Protein AF-A0A7S3TWS2-F1 (afdb_monomer)

Solvent-accessible surface area (backbone atoms only — not comparable to full-atom values): 7875 Å² total; per-residue (Å²): 109,38,57,51,51,24,40,47,32,47,50,52,39,53,50,34,71,77,36,61,88,36,56,86,55,77,69,55,73,50,26,62,59,50,25,52,51,26,47,54,53,42,49,53,54,48,50,55,47,68,76,43,51,78,73,44,70,44,72,65,38,30,52,49,44,30,51,51,52,50,52,52,49,52,52,50,48,46,59,45,61,77,42,36,69,61,35,47,68,48,76,38,57,50,68,62,50,45,51,50,33,48,49,55,26,49,60,59,44,50,79,72,39,86,37,65,72,71,66,82,42,68,66,48,53,54,50,52,52,52,50,42,56,52,49,55,52,50,56,48,66,77,46,86,118

Secondary structure (DSSP, 8-state):
-HHHHHHHHHHHHHHHHH-GGG--SGGGGGHHHHHHHHHHHHHHHHHHHHH-THHHHSHHHHHHHHHHHHHHHHHHHHHHHTTHHHHHHTT--HHHHHHHHHHHHHHHHTTTSS----TTSHHHHHHHHHHHHHHHHHHHHH---

pLDDT: mean 92.69, std 6.53, range [45.97, 98.38]

Structure (mmCIF, N/CA/C/O backbone):
data_AF-A0A7S3TWS2-F1
#
_entry.id   AF-A0A7S3TWS2-F1
#
loop_
_atom_site.group_PDB
_atom_site.id
_atom_site.type_symbol
_atom_site.label_atom_id
_atom_site.label_alt_id
_atom_site.label_comp_id
_atom_site.label_asym_id
_atom_site.label_entity_id
_atom_site.label_seq_id
_atom_site.pdbx_PDB_ins_code
_atom_site.Cartn_x
_atom_site.Cartn_y
_atom_site.Cartn_z
_atom_site.occupancy
_atom_site.B_iso_or_equiv
_atom_site.auth_seq_id
_atom_site.auth_comp_id
_atom_site.auth_asym_id
_atom_site.auth_atom_id
_atom_site.pdbx_PDB_model_num
ATOM 1 N N . SER A 1 1 ? 7.727 2.592 -1.968 1.00 79.31 1 SER A N 1
ATOM 2 C CA . SER A 1 1 ? 7.243 3.428 -0.855 1.00 79.31 1 SER A CA 1
ATOM 3 C C . SER A 1 1 ? 6.392 4.565 -1.384 1.00 79.31 1 SER A C 1
ATOM 5 O O . SER A 1 1 ? 5.218 4.606 -1.052 1.00 79.31 1 SER A O 1
ATOM 7 N N . GLU A 1 2 ? 6.916 5.403 -2.282 1.00 89.25 2 GLU A N 1
ATOM 8 C CA . GLU A 1 2 ? 6.246 6.677 -2.580 1.00 89.25 2 GLU A CA 1
ATOM 9 C C . GLU A 1 2 ? 4.820 6.527 -3.123 1.00 89.25 2 GLU A C 1
ATOM 11 O O . GLU A 1 2 ? 3.870 7.156 -2.668 1.00 89.25 2 GLU A O 1
ATOM 16 N N . LYS A 1 3 ? 4.619 5.589 -4.059 1.00 91.44 3 LYS A N 1
ATOM 17 C CA . LYS A 1 3 ? 3.286 5.348 -4.626 1.00 91.44 3 LYS A CA 1
ATOM 18 C C . LYS A 1 3 ? 2.289 4.807 -3.587 1.00 91.44 3 LYS A C 1
ATOM 20 O O . LYS A 1 3 ? 1.112 5.134 -3.682 1.00 91.44 3 LYS A O 1
ATOM 25 N N . ILE A 1 4 ? 2.731 4.036 -2.584 1.00 92.94 4 ILE A N 1
ATOM 26 C CA . ILE A 1 4 ? 1.827 3.555 -1.523 1.00 92.94 4 ILE A CA 1
ATOM 27 C C . ILE A 1 4 ? 1.500 4.662 -0.515 1.00 92.94 4 ILE A C 1
ATOM 29 O O . ILE A 1 4 ? 0.349 4.773 -0.099 1.00 92.94 4 ILE A O 1
ATOM 33 N N . GLY A 1 5 ? 2.477 5.520 -0.194 1.00 91.31 5 GLY A N 1
ATOM 34 C CA . GLY A 1 5 ? 2.283 6.720 0.624 1.00 91.31 5 GLY A CA 1
ATOM 35 C C . GLY A 1 5 ? 1.277 7.671 -0.018 1.00 91.31 5 GLY A C 1
ATOM 36 O O . GLY A 1 5 ? 0.277 8.015 0.610 1.00 91.31 5 GLY A O 1
ATOM 37 N N . TYR A 1 6 ? 1.462 7.973 -1.308 1.00 94.38 6 TYR A N 1
ATOM 38 C CA . TYR A 1 6 ? 0.512 8.748 -2.109 1.00 94.38 6 TYR A CA 1
ATOM 39 C C . TYR A 1 6 ? -0.918 8.212 -1.988 1.00 94.38 6 TYR A C 1
ATOM 41 O O . TYR A 1 6 ? -1.820 8.951 -1.596 1.00 94.38 6 TYR A O 1
ATOM 49 N N . TRP A 1 7 ? -1.137 6.926 -2.293 1.00 95.94 7 TRP A N 1
ATOM 50 C CA . TRP A 1 7 ? -2.484 6.349 -2.280 1.00 95.94 7 TRP A CA 1
ATOM 51 C C . TRP A 1 7 ? -3.101 6.318 -0.885 1.00 95.94 7 TRP A C 1
ATOM 53 O O . TRP A 1 7 ? -4.306 6.525 -0.758 1.00 95.94 7 TRP A O 1
ATOM 63 N N . ARG A 1 8 ? -2.298 6.112 0.160 1.00 94.75 8 ARG A N 1
ATOM 64 C CA . ARG A 1 8 ? -2.755 6.174 1.550 1.00 94.75 8 ARG A CA 1
ATOM 65 C C . ARG A 1 8 ? -3.221 7.585 1.912 1.00 94.75 8 ARG A C 1
ATOM 67 O O . ARG A 1 8 ? -4.359 7.753 2.346 1.00 94.75 8 ARG A O 1
ATOM 74 N N . TYR A 1 9 ? -2.380 8.592 1.688 1.00 93.56 9 TYR A N 1
ATOM 75 C CA . TYR A 1 9 ? -2.684 9.978 2.041 1.00 93.56 9 TYR A CA 1
ATOM 76 C C . TYR A 1 9 ? -3.862 10.533 1.242 1.00 93.56 9 TYR A C 1
ATOM 78 O O . TYR A 1 9 ? -4.773 11.104 1.838 1.00 93.56 9 TYR A O 1
ATOM 86 N N . ILE A 1 10 ? -3.910 10.307 -0.076 1.00 94.25 10 ILE A N 1
ATOM 87 C CA . ILE A 1 10 ? -4.997 10.841 -0.907 1.00 94.25 10 ILE A CA 1
ATOM 88 C C . ILE A 1 10 ? -6.335 10.174 -0.582 1.00 94.25 10 ILE A C 1
ATOM 90 O O . ILE A 1 10 ? -7.373 10.831 -0.638 1.00 94.25 10 ILE A O 1
ATOM 94 N N . SER A 1 11 ? -6.325 8.885 -0.224 1.00 95.69 11 SER A N 1
ATOM 95 C CA . SER A 1 11 ? -7.544 8.160 0.146 1.00 95.69 11 SER A CA 1
ATOM 96 C C . SER A 1 11 ? -8.103 8.664 1.474 1.00 95.69 11 SER A C 1
ATOM 98 O O . SER A 1 11 ? -9.301 8.922 1.556 1.00 95.69 11 SER A O 1
ATOM 100 N N . ILE A 1 12 ? -7.242 8.872 2.479 1.00 94.88 12 ILE A N 1
ATOM 101 C CA . ILE A 1 12 ? -7.650 9.456 3.767 1.00 94.88 12 ILE A CA 1
ATOM 102 C C . ILE A 1 12 ? -8.143 10.893 3.564 1.00 94.88 12 ILE A C 1
ATOM 104 O O . ILE A 1 12 ? -9.236 11.231 4.002 1.00 94.88 12 ILE A O 1
ATOM 108 N N . TYR A 1 13 ? -7.387 11.723 2.841 1.00 93.50 13 TYR A N 1
ATOM 109 C CA . TYR A 1 13 ? -7.757 13.116 2.585 1.00 93.50 13 TYR A CA 1
ATOM 110 C C . TYR A 1 13 ? -9.127 13.238 1.907 1.00 93.50 13 TYR A C 1
ATOM 112 O O . TYR A 1 13 ? -9.986 13.982 2.369 1.00 93.50 13 TYR A O 1
ATOM 120 N N . ARG A 1 14 ? -9.367 12.465 0.839 1.00 93.81 14 ARG A N 1
ATOM 121 C CA . ARG A 1 14 ? -10.653 12.470 0.125 1.00 93.81 14 ARG A CA 1
ATOM 122 C C . ARG A 1 14 ? -11.806 11.970 0.987 1.00 93.81 14 ARG A C 1
ATOM 124 O O . ARG A 1 14 ? -12.906 12.499 0.873 1.00 93.81 14 ARG A O 1
ATOM 131 N N . HIS A 1 15 ? -11.565 10.962 1.825 1.00 95.19 15 HIS A N 1
ATOM 132 C CA . HIS A 1 15 ? -12.572 10.476 2.761 1.00 95.19 15 HIS A CA 1
ATOM 133 C C . HIS A 1 15 ? -12.972 11.566 3.762 1.00 95.19 15 HIS A C 1
ATOM 135 O O . HIS A 1 15 ? -14.159 11.825 3.920 1.00 95.19 15 HIS A O 1
ATOM 141 N N . LEU A 1 16 ? -11.995 12.256 4.353 1.00 94.12 16 LEU A N 1
ATOM 142 C CA . LEU A 1 16 ? -12.230 13.323 5.329 1.00 94.12 16 LEU A CA 1
ATOM 143 C C . LEU A 1 16 ? -12.825 14.591 4.702 1.00 94.12 16 LEU A C 1
ATOM 145 O O . LEU A 1 16 ? -13.617 15.276 5.336 1.00 94.12 16 LEU A O 1
ATOM 149 N N . GLN A 1 17 ? -12.517 14.893 3.437 1.00 92.44 17 GLN A N 1
ATOM 150 C CA . GLN A 1 17 ? -13.217 15.961 2.715 1.00 92.44 17 GLN A CA 1
ATOM 151 C C . GLN A 1 17 ? -14.700 15.646 2.490 1.00 92.44 17 GLN A C 1
ATOM 153 O O . GLN A 1 17 ? -15.530 16.552 2.523 1.00 92.44 17 GLN A O 1
ATOM 158 N N . ALA A 1 18 ? -15.034 14.377 2.238 1.00 94.31 18 ALA A N 1
ATOM 159 C CA . ALA A 1 18 ? -16.417 13.938 2.075 1.00 94.31 18 ALA A CA 1
ATOM 160 C C . ALA A 1 18 ? -17.154 13.789 3.417 1.00 94.31 18 ALA A C 1
ATOM 162 O O . ALA A 1 18 ? -18.374 13.933 3.445 1.00 94.31 18 ALA A O 1
ATOM 163 N N . ASN A 1 19 ? -16.419 13.543 4.508 1.00 94.12 19 ASN A N 1
ATOM 164 C CA . ASN A 1 19 ? -16.943 13.371 5.863 1.00 94.12 19 ASN A CA 1
ATOM 165 C C . ASN A 1 19 ? -16.175 14.278 6.847 1.00 94.12 19 ASN A C 1
ATOM 167 O O . ASN A 1 19 ? -15.308 13.803 7.581 1.00 94.12 19 ASN A O 1
ATOM 171 N N . PRO A 1 20 ? -16.455 15.596 6.869 1.00 91.31 20 PRO A N 1
ATOM 172 C CA . PRO A 1 20 ? -15.704 16.539 7.701 1.00 91.31 20 PRO A CA 1
ATOM 173 C C . PRO A 1 20 ? -15.786 16.255 9.206 1.00 91.31 20 PRO A C 1
ATOM 175 O O . PRO A 1 20 ? -14.858 16.598 9.936 1.00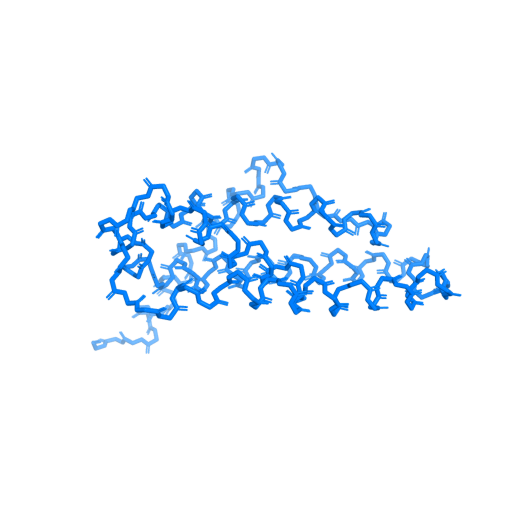 91.31 20 PRO A O 1
ATOM 178 N N . ASP A 1 21 ? -16.868 15.614 9.661 1.00 92.19 21 ASP A N 1
ATOM 179 C CA . ASP A 1 21 ? -17.076 15.244 11.067 1.00 92.19 21 ASP A CA 1
ATOM 180 C C . ASP A 1 21 ? -16.064 14.189 11.557 1.00 92.19 21 ASP A C 1
ATOM 182 O O . ASP A 1 21 ? -15.734 14.157 12.742 1.00 92.19 21 ASP A O 1
ATOM 186 N N . ASP A 1 22 ? -15.499 13.391 10.644 1.00 90.19 22 ASP A N 1
ATOM 187 C CA . ASP A 1 22 ? -14.469 12.389 10.944 1.00 90.19 22 ASP A CA 1
ATOM 188 C C . ASP A 1 22 ? -13.057 13.009 11.050 1.00 90.19 22 ASP A C 1
ATOM 190 O O . ASP A 1 22 ? -12.072 12.330 11.361 1.00 90.19 22 ASP A O 1
ATOM 194 N N . GLN A 1 23 ? -12.909 14.317 10.796 1.00 89.44 23 GLN A N 1
ATOM 195 C CA . GLN A 1 23 ? -11.616 15.000 10.837 1.00 89.44 23 GLN A CA 1
ATOM 196 C C . GLN A 1 23 ? -11.204 15.357 12.275 1.00 89.44 23 GLN A C 1
ATOM 198 O O . GLN A 1 23 ? -11.2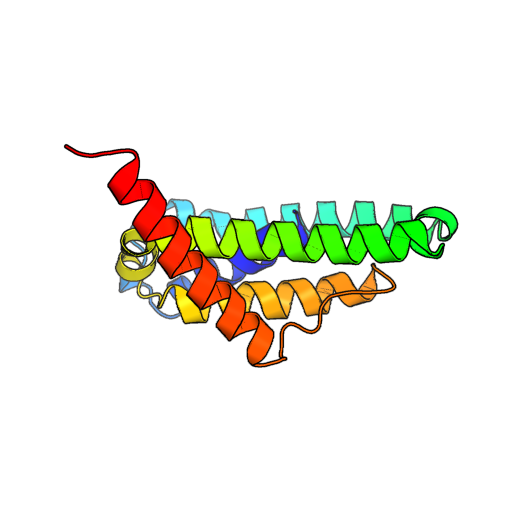61 16.509 12.706 1.00 89.44 23 GLN A O 1
ATOM 203 N N . LEU A 1 24 ? -10.683 14.366 12.999 1.00 88.81 24 LEU A N 1
ATOM 204 C CA . LEU A 1 24 ? -10.312 14.499 14.414 1.00 88.81 24 LEU A CA 1
ATOM 205 C C . LEU A 1 24 ? -9.086 15.392 14.693 1.00 88.81 24 LEU A C 1
ATOM 207 O O . LEU A 1 24 ? -8.864 15.783 15.840 1.00 88.81 24 LEU A O 1
ATOM 211 N N . TYR A 1 25 ? -8.254 15.696 13.687 1.00 89.19 25 TYR A N 1
ATOM 212 C CA . TYR A 1 25 ? -7.025 16.472 13.893 1.00 89.19 25 TYR A CA 1
ATOM 213 C C . TYR A 1 25 ? -6.602 17.302 12.660 1.00 89.19 25 TYR A C 1
ATOM 215 O O . TYR A 1 25 ? -6.730 16.828 11.531 1.00 89.19 25 TYR A O 1
ATOM 223 N N . PRO A 1 26 ? -6.020 18.510 12.826 1.00 87.75 26 PRO A N 1
ATOM 224 C CA . PRO A 1 26 ? -5.633 19.369 11.696 1.00 87.75 26 PRO A CA 1
ATOM 225 C C . PRO A 1 26 ? -4.556 18.790 10.767 1.00 87.75 26 PRO A C 1
ATOM 227 O O . PRO A 1 26 ? -4.436 19.231 9.627 1.00 87.75 26 PRO A O 1
ATOM 230 N N . ILE A 1 27 ? -3.778 17.794 11.219 1.00 89.75 27 ILE A N 1
ATOM 231 C CA . ILE A 1 27 ? -2.696 17.185 10.419 1.00 89.75 27 ILE A CA 1
ATOM 232 C C . ILE A 1 27 ? -3.188 16.659 9.065 1.00 89.75 27 ILE A C 1
ATOM 234 O O . ILE A 1 27 ? -2.448 16.694 8.084 1.00 89.75 27 ILE A O 1
ATOM 238 N N . PHE A 1 28 ? -4.448 16.225 8.990 1.00 87.88 28 PHE A N 1
ATOM 239 C CA . PHE A 1 28 ? -5.041 15.683 7.773 1.00 87.88 28 PHE A CA 1
ATOM 240 C C . PHE A 1 28 ? -5.137 16.712 6.639 1.00 87.88 28 PHE A C 1
ATOM 242 O O . PHE A 1 28 ? -5.126 16.331 5.473 1.00 87.88 28 PHE A O 1
ATOM 249 N N . GLN A 1 29 ? -5.134 18.013 6.947 1.00 85.94 29 GLN A N 1
ATOM 250 C CA . GLN A 1 29 ? -5.121 19.076 5.935 1.00 85.94 29 GLN A CA 1
ATOM 251 C C . GLN A 1 29 ? -3.792 19.143 5.170 1.00 85.94 29 GLN A C 1
ATOM 253 O O . GLN A 1 29 ? -3.755 19.593 4.028 1.00 85.94 29 GLN A O 1
ATOM 258 N N . TYR A 1 30 ? -2.697 18.653 5.759 1.00 88.25 30 TYR A N 1
ATOM 259 C CA . TYR A 1 30 ? -1.392 18.611 5.096 1.00 88.25 30 TYR A CA 1
ATOM 260 C C . TYR A 1 30 ? -1.237 17.412 4.155 1.00 88.25 30 TYR A C 1
ATOM 262 O O . TYR A 1 30 ? -0.301 17.390 3.355 1.00 88.25 30 TYR A O 1
ATOM 270 N N . PHE A 1 31 ? -2.151 16.433 4.206 1.00 88.69 31 PHE A N 1
ATOM 271 C CA . PHE A 1 31 ? -2.038 15.205 3.417 1.00 88.69 31 PHE A CA 1
ATOM 272 C C . PHE A 1 31 ? -2.054 15.490 1.917 1.00 88.69 31 PHE A C 1
ATOM 274 O O . PHE A 1 31 ? -1.339 14.821 1.178 1.00 88.69 31 PHE A O 1
ATOM 281 N N . GLU A 1 32 ? -2.801 16.496 1.456 1.00 87.12 32 GLU A N 1
ATOM 282 C CA . GLU A 1 32 ? -2.799 16.893 0.045 1.00 87.12 32 GLU A CA 1
ATOM 283 C C . GLU A 1 32 ? -1.415 17.363 -0.422 1.00 87.12 32 GLU A C 1
ATOM 285 O O . GLU A 1 32 ? -0.936 16.924 -1.468 1.00 87.12 32 GLU A O 1
ATOM 290 N N . ASN A 1 33 ? -0.735 18.192 0.372 1.00 86.69 33 ASN A N 1
ATOM 291 C CA . ASN A 1 33 ? 0.611 18.664 0.045 1.00 86.69 33 ASN A CA 1
ATOM 292 C C . ASN A 1 33 ? 1.621 17.512 0.068 1.00 86.69 33 ASN A C 1
ATOM 294 O O . ASN A 1 33 ? 2.397 17.359 -0.873 1.00 86.69 33 ASN A O 1
ATOM 298 N N . TRP A 1 34 ? 1.554 16.639 1.076 1.00 87.94 34 TRP A N 1
ATOM 299 C CA . TRP A 1 34 ? 2.412 15.454 1.135 1.00 87.94 34 TRP A CA 1
ATOM 300 C C . TRP A 1 34 ? 2.174 14.508 -0.043 1.00 87.94 34 TRP A C 1
ATOM 302 O O . TRP A 1 34 ? 3.132 13.986 -0.601 1.00 87.94 34 TRP A O 1
ATOM 312 N N . CYS A 1 35 ? 0.929 14.344 -0.509 1.00 88.19 35 CYS A N 1
ATOM 313 C CA . CYS A 1 35 ? 0.650 13.591 -1.736 1.00 88.19 35 CYS A CA 1
ATOM 314 C C . CYS A 1 35 ? 1.410 14.155 -2.940 1.00 88.19 35 CYS A C 1
ATOM 316 O O . CYS A 1 35 ? 1.877 13.391 -3.785 1.00 88.19 35 CYS A O 1
ATOM 318 N N . GLN A 1 36 ? 1.520 15.479 -3.062 1.00 87.00 36 GLN A N 1
ATOM 319 C CA . GLN A 1 36 ? 2.259 16.081 -4.170 1.00 87.00 36 GLN A CA 1
ATOM 320 C C . GLN A 1 36 ? 3.750 15.754 -4.088 1.00 87.00 36 GLN A C 1
ATOM 322 O O . GLN A 1 36 ? 4.351 15.435 -5.114 1.00 87.00 36 GLN A O 1
ATOM 327 N N . ASP A 1 37 ? 4.326 15.785 -2.889 1.00 89.00 37 ASP A N 1
ATOM 328 C CA . ASP A 1 37 ? 5.738 15.466 -2.676 1.00 89.00 37 ASP A CA 1
ATOM 329 C C . ASP A 1 37 ? 6.030 13.989 -2.975 1.00 89.00 37 ASP A C 1
ATOM 331 O O . ASP A 1 37 ? 6.909 13.686 -3.784 1.00 89.00 37 ASP A O 1
ATOM 335 N N . GLU A 1 38 ? 5.203 13.078 -2.458 1.00 87.75 38 GLU A N 1
ATOM 336 C CA . GLU A 1 38 ? 5.255 11.639 -2.762 1.00 87.75 38 GLU A CA 1
ATOM 337 C C . GLU A 1 38 ? 5.137 11.369 -4.273 1.00 87.75 38 GLU A C 1
ATOM 339 O O . GLU A 1 38 ? 5.834 10.522 -4.844 1.00 87.75 38 GLU A O 1
ATOM 344 N N . ASN A 1 39 ? 4.274 12.116 -4.973 1.00 89.00 39 ASN A N 1
ATOM 345 C CA . ASN A 1 39 ? 4.136 11.960 -6.416 1.00 89.00 39 ASN A CA 1
ATOM 346 C C . ASN A 1 39 ? 5.401 12.416 -7.160 1.00 89.00 39 ASN A C 1
ATOM 348 O O . ASN A 1 39 ? 5.904 11.674 -8.005 1.00 89.00 39 ASN A O 1
ATOM 352 N N . ARG A 1 40 ? 5.962 13.579 -6.797 1.00 90.94 40 ARG A N 1
ATOM 353 C CA . ARG A 1 40 ? 7.205 14.112 -7.386 1.00 90.94 40 ARG A CA 1
ATOM 354 C C . ARG A 1 40 ? 8.383 13.161 -7.182 1.00 90.94 40 ARG A C 1
ATOM 356 O O . ARG A 1 40 ? 9.124 12.905 -8.131 1.00 90.94 40 ARG A O 1
ATOM 363 N N . HIS A 1 41 ? 8.534 12.600 -5.982 1.00 91.81 41 HIS A N 1
ATOM 364 C CA . HIS A 1 41 ? 9.554 11.584 -5.717 1.00 91.81 41 HIS A CA 1
ATOM 365 C C . HIS A 1 41 ? 9.350 10.350 -6.602 1.00 91.81 41 HIS A C 1
ATOM 367 O O . HIS A 1 41 ? 10.283 9.877 -7.254 1.00 91.81 41 HIS A O 1
ATOM 373 N N . GLY A 1 42 ? 8.114 9.850 -6.682 1.00 88.75 42 GLY A N 1
ATOM 374 C CA . GLY A 1 42 ? 7.779 8.709 -7.528 1.00 88.75 42 GLY A CA 1
ATOM 375 C C . GLY A 1 42 ? 8.074 8.946 -9.014 1.00 88.75 42 GLY A C 1
ATOM 376 O O . GLY A 1 42 ? 8.538 8.033 -9.700 1.00 88.75 42 GLY A O 1
ATOM 377 N N . ASP A 1 43 ? 7.836 10.156 -9.513 1.00 91.19 43 ASP A N 1
ATOM 378 C CA . ASP A 1 43 ? 8.090 10.520 -10.909 1.00 91.19 43 ASP A CA 1
ATOM 379 C C . ASP A 1 43 ? 9.588 10.618 -11.211 1.00 91.19 43 ASP A C 1
ATOM 381 O O . ASP A 1 43 ? 10.030 10.129 -12.255 1.00 91.19 43 ASP A O 1
ATOM 385 N N . PHE A 1 44 ? 10.384 11.136 -10.271 1.00 93.44 44 PHE A N 1
ATOM 386 C CA . PHE A 1 44 ? 11.844 11.128 -10.373 1.00 93.44 44 PHE A CA 1
ATOM 387 C C . PHE A 1 44 ? 12.391 9.700 -10.518 1.00 93.44 44 PHE A C 1
ATOM 389 O O . PHE A 1 44 ? 13.087 9.398 -11.490 1.00 93.44 44 PHE A O 1
ATOM 396 N N . PHE A 1 45 ? 12.012 8.781 -9.620 1.00 90.62 45 PHE A N 1
ATOM 397 C CA . PHE A 1 45 ? 12.453 7.384 -9.712 1.00 90.62 45 PHE A CA 1
ATOM 398 C C . PHE A 1 45 ? 11.953 6.696 -10.987 1.00 90.62 45 PHE A C 1
ATOM 400 O O . PHE A 1 45 ? 12.689 5.929 -11.608 1.00 90.62 45 PHE A O 1
ATOM 407 N N . THR A 1 46 ? 10.729 7.002 -11.421 1.00 90.88 46 THR A N 1
ATOM 408 C CA . THR A 1 46 ? 10.184 6.484 -12.684 1.00 90.88 46 THR A CA 1
ATOM 409 C C . THR A 1 46 ? 11.030 6.925 -13.876 1.00 90.88 46 THR A C 1
ATOM 411 O O . THR A 1 46 ? 11.339 6.106 -14.742 1.00 90.88 46 THR A O 1
ATOM 414 N N . ALA A 1 47 ? 11.429 8.198 -13.925 1.00 93.00 47 ALA A N 1
ATOM 415 C CA . ALA A 1 47 ? 12.293 8.718 -14.977 1.00 93.00 47 ALA A CA 1
ATOM 416 C C . ALA A 1 47 ? 13.665 8.024 -14.975 1.00 93.00 47 ALA A C 1
ATOM 418 O O . ALA A 1 47 ? 14.132 7.612 -16.036 1.00 93.00 47 ALA A O 1
ATOM 419 N N . CYS A 1 48 ? 14.268 7.808 -13.799 1.00 92.94 48 CYS A N 1
ATOM 420 C CA . CYS A 1 48 ? 15.533 7.078 -13.673 1.00 92.94 48 CYS A CA 1
ATOM 421 C C . CYS A 1 48 ? 15.444 5.645 -14.221 1.00 92.94 48 CYS A C 1
ATOM 423 O O . CYS A 1 48 ? 16.308 5.227 -14.990 1.00 92.94 48 CYS A O 1
ATOM 425 N N . LEU A 1 49 ? 14.389 4.903 -13.868 1.00 91.25 49 LEU A N 1
ATOM 426 C CA . LEU A 1 49 ? 14.198 3.524 -14.333 1.00 91.25 49 LEU A CA 1
ATOM 427 C C . LEU A 1 49 ? 13.901 3.455 -15.836 1.00 91.25 49 LEU A C 1
ATOM 429 O O . LEU A 1 49 ? 14.369 2.547 -16.517 1.00 91.25 49 LEU A O 1
ATOM 433 N N . LYS A 1 50 ? 13.170 4.435 -16.379 1.00 89.88 50 LYS A N 1
ATOM 434 C CA . LYS A 1 50 ? 12.924 4.538 -17.827 1.00 89.88 50 LYS A CA 1
ATOM 435 C C . LYS A 1 50 ? 14.181 4.892 -18.617 1.00 89.88 50 LYS A C 1
ATOM 437 O O . LYS A 1 50 ? 14.333 4.415 -19.736 1.00 89.88 50 LYS A O 1
ATOM 442 N N . ALA A 1 51 ? 15.066 5.711 -18.051 1.00 94.50 51 ALA A N 1
ATOM 443 C CA . ALA A 1 51 ? 16.340 6.055 -18.675 1.00 94.50 51 ALA A CA 1
ATOM 444 C C . ALA A 1 51 ? 17.307 4.861 -18.728 1.00 94.50 51 ALA A C 1
ATOM 446 O O . ALA A 1 51 ? 18.163 4.814 -19.609 1.00 94.50 51 ALA A O 1
ATOM 447 N N . ARG A 1 52 ? 17.169 3.905 -17.797 1.00 93.12 52 ARG A N 1
ATOM 448 C CA . ARG A 1 52 ? 18.016 2.709 -17.682 1.00 93.12 52 ARG A CA 1
ATOM 449 C C . ARG A 1 52 ? 17.176 1.425 -17.591 1.00 93.12 52 ARG A C 1
ATOM 451 O O . ARG A 1 52 ? 17.099 0.807 -16.524 1.00 93.12 52 ARG A O 1
ATOM 458 N N . PRO A 1 53 ? 16.518 1.026 -18.697 1.00 89.12 53 PRO A N 1
ATOM 459 C CA . PRO A 1 53 ? 15.588 -0.103 -18.721 1.00 89.12 53 PRO A CA 1
ATOM 460 C C . PRO A 1 53 ? 16.246 -1.450 -18.389 1.00 89.12 53 PRO A C 1
ATOM 462 O O . PRO A 1 53 ? 15.545 -2.397 -18.026 1.00 89.12 53 PRO A O 1
ATOM 465 N N . GLU A 1 54 ? 17.569 -1.564 -18.493 1.00 90.50 54 GLU A N 1
ATOM 466 C CA . GLU A 1 54 ? 18.322 -2.753 -18.098 1.00 90.50 54 GLU A CA 1
ATOM 467 C C . GLU A 1 54 ? 18.118 -3.130 -16.623 1.00 90.50 54 GLU A C 1
ATOM 469 O O . GLU A 1 54 ? 18.155 -4.309 -16.302 1.00 90.50 54 GLU A O 1
ATOM 474 N N . PHE A 1 55 ? 17.811 -2.170 -15.745 1.00 88.75 55 PHE A N 1
ATOM 475 C CA . PHE A 1 55 ? 17.628 -2.424 -14.311 1.00 88.75 55 PHE A CA 1
ATOM 476 C C . PHE A 1 55 ? 16.309 -3.094 -13.935 1.00 88.75 55 PHE A C 1
ATOM 478 O O . PHE A 1 55 ? 16.148 -3.530 -12.798 1.00 88.75 55 PHE A O 1
ATOM 485 N N . ILE A 1 56 ? 15.341 -3.124 -14.848 1.00 89.38 56 ILE A N 1
ATOM 486 C CA . ILE A 1 56 ? 14.000 -3.644 -14.558 1.00 89.38 56 ILE A CA 1
ATOM 487 C C . ILE A 1 56 ? 13.614 -4.817 -15.452 1.00 89.38 56 ILE A C 1
ATOM 489 O O . ILE A 1 56 ? 12.705 -5.565 -15.104 1.00 89.38 56 ILE A O 1
ATOM 493 N N . ASN A 1 57 ? 14.279 -4.999 -16.595 1.00 88.38 57 ASN A N 1
ATOM 494 C CA . ASN A 1 57 ? 13.811 -5.917 -17.633 1.00 88.38 57 ASN A CA 1
ATOM 495 C C . ASN A 1 57 ? 14.403 -7.327 -17.584 1.00 88.38 57 ASN A C 1
ATOM 497 O O . ASN A 1 57 ? 13.844 -8.223 -18.236 1.00 88.38 57 ASN A O 1
ATOM 501 N N . ASP A 1 58 ? 15.474 -7.549 -16.826 1.00 92.81 58 ASP A N 1
ATOM 502 C CA . ASP A 1 58 ? 16.018 -8.890 -16.641 1.00 92.81 58 ASP A CA 1
ATOM 503 C C . ASP A 1 58 ? 15.102 -9.776 -15.769 1.00 92.81 58 ASP A C 1
ATOM 505 O O . ASP A 1 58 ? 14.063 -9.357 -15.242 1.00 92.81 58 ASP A O 1
ATOM 509 N N . TRP A 1 59 ? 15.439 -11.062 -15.704 1.00 93.38 59 TRP A N 1
ATOM 510 C CA . TRP A 1 59 ? 14.655 -12.055 -14.974 1.00 93.38 59 TRP A CA 1
ATOM 511 C C . TRP A 1 59 ? 14.687 -11.836 -13.455 1.00 93.38 59 TRP A C 1
ATOM 513 O O . TRP A 1 59 ? 13.653 -11.957 -12.793 1.00 93.38 59 TRP A O 1
ATOM 523 N N . GLU A 1 60 ? 15.850 -11.497 -12.904 1.00 94.06 60 GLU A N 1
ATOM 524 C CA . GLU A 1 60 ? 16.042 -11.305 -11.467 1.00 94.06 60 GLU A CA 1
ATOM 525 C C . GLU A 1 60 ? 15.286 -10.065 -10.988 1.00 94.06 60 GLU A C 1
ATOM 527 O O . GLU A 1 60 ? 14.527 -10.135 -10.022 1.00 94.06 60 GLU A O 1
ATOM 532 N N . ALA A 1 61 ? 15.396 -8.957 -11.717 1.00 92.25 61 ALA A N 1
ATOM 533 C CA . ALA A 1 61 ? 14.691 -7.711 -11.471 1.00 92.25 61 ALA A CA 1
ATOM 534 C C . ALA A 1 61 ? 13.169 -7.902 -11.476 1.00 92.25 61 ALA A C 1
ATOM 536 O O . ALA A 1 61 ? 12.474 -7.361 -10.616 1.00 92.25 61 ALA A O 1
ATOM 537 N N . LYS A 1 62 ? 12.628 -8.728 -12.383 1.00 92.50 62 LYS A N 1
ATOM 538 C CA . LYS A 1 62 ? 11.195 -9.077 -12.398 1.00 92.50 62 LYS A CA 1
ATOM 539 C C . LYS A 1 62 ? 10.760 -9.830 -11.142 1.00 92.50 62 LYS A C 1
ATOM 541 O O . LYS A 1 62 ? 9.688 -9.545 -10.603 1.00 92.50 62 LYS A O 1
ATOM 546 N N . LEU A 1 63 ? 11.565 -10.781 -10.668 1.00 94.06 63 LEU A N 1
ATOM 547 C CA . LEU A 1 63 ? 11.280 -11.508 -9.428 1.00 94.06 63 LEU A CA 1
ATOM 548 C C . LEU A 1 63 ? 11.376 -10.588 -8.210 1.00 94.06 63 LEU A C 1
ATOM 550 O O . LEU A 1 63 ? 10.476 -10.602 -7.369 1.00 94.06 63 LEU A O 1
ATOM 554 N N . TRP A 1 64 ? 12.404 -9.740 -8.156 1.00 93.25 64 TRP A N 1
ATOM 555 C CA . TRP A 1 64 ? 12.578 -8.749 -7.098 1.00 93.25 64 TRP A CA 1
ATOM 556 C C . TRP A 1 64 ? 11.443 -7.734 -7.062 1.00 93.25 64 TRP A C 1
ATOM 558 O O . TRP A 1 64 ? 10.921 -7.461 -5.985 1.00 93.25 64 TRP A O 1
ATOM 568 N N . ALA A 1 65 ? 10.993 -7.236 -8.215 1.00 92.56 65 ALA A N 1
ATOM 569 C CA . ALA A 1 65 ? 9.855 -6.327 -8.296 1.00 92.56 65 ALA A CA 1
ATOM 570 C C . ALA A 1 65 ? 8.583 -6.966 -7.716 1.00 92.56 65 ALA A C 1
ATOM 572 O O . ALA A 1 65 ? 7.893 -6.349 -6.901 1.00 92.56 65 ALA A O 1
ATOM 573 N N . ARG A 1 66 ? 8.301 -8.228 -8.071 1.00 94.25 66 ARG A N 1
ATOM 574 C CA . ARG A 1 66 ? 7.159 -8.978 -7.521 1.00 94.25 66 ARG A CA 1
ATOM 575 C C . ARG A 1 66 ? 7.295 -9.204 -6.023 1.00 94.25 66 ARG A C 1
ATOM 577 O O . ARG A 1 66 ? 6.350 -8.932 -5.291 1.00 94.25 66 ARG A O 1
ATOM 584 N N . PHE A 1 67 ? 8.448 -9.686 -5.568 1.00 94.88 67 PHE A N 1
ATOM 585 C CA . PHE A 1 67 ? 8.708 -9.924 -4.151 1.00 94.88 67 PHE A CA 1
ATOM 586 C C . PHE A 1 67 ? 8.576 -8.638 -3.331 1.00 94.88 67 PHE A C 1
ATOM 588 O O . PHE A 1 67 ? 7.913 -8.632 -2.297 1.00 94.88 67 PHE A O 1
ATOM 595 N N . PHE A 1 68 ? 9.139 -7.536 -3.823 1.00 92.81 68 PHE A N 1
ATOM 596 C CA . PHE A 1 68 ? 9.076 -6.239 -3.165 1.00 92.81 68 PHE A CA 1
ATOM 597 C C . PHE A 1 68 ? 7.643 -5.704 -3.083 1.00 92.81 68 PHE A C 1
ATOM 599 O O . PHE A 1 68 ? 7.221 -5.220 -2.036 1.00 92.81 68 PHE A O 1
ATOM 606 N N . CYS A 1 69 ? 6.858 -5.829 -4.158 1.00 94.50 69 CYS A N 1
ATOM 607 C CA . CYS A 1 69 ? 5.438 -5.482 -4.104 1.00 94.50 69 CYS A CA 1
ATOM 608 C C . CYS A 1 69 ? 4.704 -6.334 -3.058 1.00 94.50 69 CYS A C 1
ATOM 610 O O . CYS A 1 69 ? 3.940 -5.790 -2.263 1.00 94.50 69 CYS A O 1
ATOM 612 N N . LEU A 1 70 ? 4.974 -7.647 -3.007 1.00 96.31 70 LEU A N 1
ATOM 613 C CA . LEU A 1 70 ? 4.340 -8.554 -2.044 1.00 96.31 70 LEU A CA 1
ATOM 614 C C . LEU A 1 70 ? 4.650 -8.133 -0.612 1.00 96.31 70 LEU A C 1
ATOM 616 O O . LEU A 1 70 ? 3.733 -7.992 0.194 1.00 96.31 70 LEU A O 1
ATOM 620 N N . SER A 1 71 ? 5.934 -7.945 -0.302 1.00 96.25 71 SER A N 1
ATOM 621 C CA . SER A 1 71 ? 6.393 -7.641 1.050 1.00 96.25 71 SER A CA 1
ATOM 622 C C . SER A 1 71 ? 5.816 -6.321 1.548 1.00 96.25 71 SER A C 1
ATOM 624 O O . SER A 1 71 ? 5.327 -6.261 2.674 1.00 96.25 71 SER A O 1
ATOM 626 N N . VAL A 1 72 ? 5.782 -5.290 0.700 1.00 95.62 72 VAL A N 1
ATOM 627 C CA . VAL A 1 72 ? 5.168 -3.999 1.029 1.00 95.62 72 VAL A CA 1
ATOM 628 C C . VAL A 1 72 ? 3.671 -4.150 1.304 1.00 95.62 72 VAL A C 1
ATOM 630 O O . VAL A 1 72 ? 3.193 -3.626 2.309 1.00 95.62 72 VAL A O 1
ATOM 633 N N . TYR A 1 73 ? 2.926 -4.880 0.465 1.00 97.19 73 TYR A N 1
ATOM 634 C CA . TYR A 1 73 ? 1.480 -5.052 0.659 1.00 97.19 73 TYR A CA 1
ATOM 635 C C . TYR A 1 73 ? 1.154 -5.855 1.913 1.00 97.19 73 TYR A C 1
ATOM 637 O O . TYR A 1 73 ? 0.291 -5.440 2.680 1.00 97.19 73 TYR A O 1
ATOM 645 N N . VAL A 1 74 ? 1.867 -6.957 2.155 1.00 97.50 74 VAL A N 1
ATOM 646 C CA . VAL A 1 74 ? 1.710 -7.764 3.373 1.00 97.50 74 VAL A CA 1
ATOM 647 C C . VAL A 1 74 ? 2.017 -6.921 4.607 1.00 97.50 74 VAL A C 1
ATOM 649 O O . VAL A 1 74 ? 1.208 -6.869 5.528 1.00 97.50 74 VAL A O 1
ATOM 652 N N . THR A 1 75 ? 3.151 -6.218 4.615 1.00 96.19 75 THR A N 1
ATOM 653 C CA . THR A 1 75 ? 3.584 -5.434 5.781 1.00 96.19 75 THR A CA 1
ATOM 654 C C . THR A 1 75 ? 2.608 -4.302 6.085 1.00 96.19 75 THR A C 1
ATOM 656 O O . THR A 1 75 ? 2.242 -4.110 7.242 1.00 96.19 75 THR A O 1
ATOM 659 N N . MET A 1 76 ? 2.138 -3.583 5.057 1.00 96.19 76 MET A N 1
ATOM 660 C CA . MET A 1 76 ? 1.118 -2.549 5.230 1.00 96.19 76 MET A CA 1
ATOM 661 C C . MET A 1 76 ? -0.179 -3.144 5.783 1.00 96.19 76 MET A C 1
ATOM 663 O O . MET A 1 76 ? -0.677 -2.652 6.791 1.00 96.19 76 MET A O 1
ATOM 667 N N . TYR A 1 77 ? -0.680 -4.224 5.173 1.00 97.81 77 TYR A N 1
ATOM 668 C CA . TYR A 1 77 ? -1.936 -4.856 5.573 1.00 97.81 77 TYR A CA 1
ATOM 669 C C . TYR A 1 77 ? -1.903 -5.288 7.041 1.00 97.81 77 TYR A C 1
ATOM 671 O O . TYR A 1 77 ? -2.817 -4.967 7.795 1.00 97.81 77 TYR A O 1
ATOM 679 N N . LEU A 1 78 ? -0.830 -5.957 7.473 1.00 97.38 78 LEU A N 1
ATOM 680 C CA . LEU A 1 78 ? -0.678 -6.403 8.860 1.00 97.38 78 LEU A CA 1
ATOM 681 C C . LEU A 1 78 ? -0.541 -5.233 9.843 1.00 97.38 78 LEU A C 1
ATOM 683 O O . LEU A 1 78 ? -1.205 -5.232 10.879 1.00 97.38 78 LEU A O 1
ATOM 687 N N . ASN A 1 79 ? 0.285 -4.233 9.521 1.00 95.69 79 ASN A N 1
ATOM 688 C CA . ASN A 1 79 ? 0.491 -3.071 10.390 1.00 95.69 79 ASN A CA 1
ATOM 689 C C . ASN A 1 79 ? -0.764 -2.197 10.518 1.00 95.69 79 ASN A C 1
ATOM 691 O O . ASN A 1 79 ? -0.991 -1.587 11.556 1.00 95.69 79 ASN A O 1
ATOM 695 N N . ASP A 1 80 ? -1.576 -2.105 9.471 1.00 96.75 80 ASP A N 1
ATOM 696 C CA . ASP A 1 80 ? -2.800 -1.317 9.533 1.00 96.75 80 ASP A CA 1
ATOM 697 C C . ASP A 1 80 ? -3.916 -2.064 10.276 1.00 96.75 80 ASP A C 1
ATOM 699 O O . ASP A 1 80 ? -4.633 -1.439 11.053 1.00 96.75 80 ASP A O 1
ATOM 703 N N . HIS A 1 81 ? -4.009 -3.395 10.151 1.00 97.19 81 HIS A N 1
ATOM 704 C CA . HIS A 1 81 ? -4.951 -4.189 10.953 1.00 97.19 81 HIS A CA 1
ATOM 705 C C . HIS A 1 81 ? -4.607 -4.178 12.449 1.00 97.19 81 HIS A C 1
ATOM 707 O O . HIS A 1 81 ? -5.521 -4.195 13.274 1.00 97.19 81 HIS A O 1
ATOM 713 N N . SER A 1 82 ? -3.326 -4.072 12.825 1.00 94.56 82 SER A N 1
ATOM 714 C CA . SER A 1 82 ? -2.948 -3.867 14.234 1.00 94.56 82 SER A CA 1
ATOM 715 C C . SER A 1 82 ? -3.304 -2.473 14.769 1.00 94.56 82 SER A C 1
ATOM 717 O O . SER A 1 82 ? -3.259 -2.259 15.976 1.00 94.56 82 SER A O 1
ATOM 719 N N . ARG A 1 83 ? -3.695 -1.535 13.894 1.00 94.88 83 ARG A N 1
ATOM 720 C CA . ARG A 1 83 ? -4.117 -0.162 14.220 1.00 94.88 83 ARG A CA 1
ATOM 721 C C . ARG A 1 83 ? -5.551 0.115 13.766 1.00 94.88 83 ARG A C 1
ATOM 723 O O . ARG A 1 83 ? -5.876 1.243 13.408 1.00 94.88 83 ARG A O 1
ATOM 730 N N . THR A 1 84 ? -6.401 -0.911 13.765 1.00 96.44 84 THR A N 1
ATOM 731 C CA . THR A 1 84 ? -7.788 -0.818 13.281 1.00 96.44 84 THR A CA 1
ATOM 732 C C . THR A 1 84 ? -8.568 0.312 13.960 1.00 96.44 84 THR A C 1
ATOM 734 O O . THR A 1 84 ? -9.226 1.082 13.269 1.00 96.44 84 THR A O 1
ATOM 737 N N . GLU A 1 85 ? -8.393 0.497 15.272 1.00 95.62 85 GLU 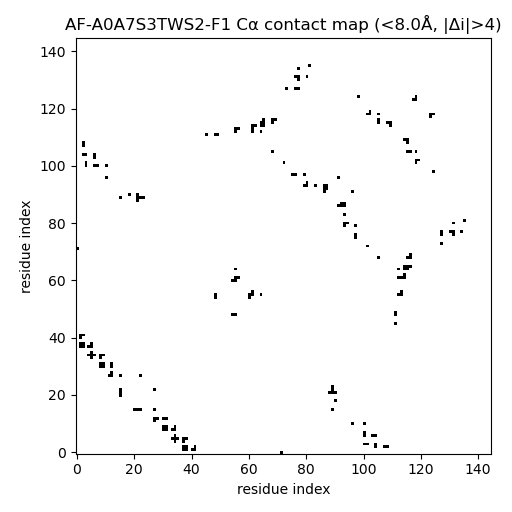A N 1
ATOM 738 C CA . GLU A 1 85 ? -9.057 1.561 16.044 1.00 95.62 85 GLU A CA 1
ATOM 739 C C . GLU A 1 85 ? -8.800 2.968 15.480 1.00 95.62 85 GLU A C 1
ATOM 741 O O . GLU A 1 85 ? -9.691 3.813 15.483 1.00 95.62 85 GLU A O 1
ATOM 746 N N . PHE A 1 86 ? -7.600 3.226 14.942 1.00 94.50 86 PHE A N 1
ATOM 747 C CA . PHE A 1 86 ? -7.287 4.513 14.321 1.00 94.50 86 PHE A CA 1
ATOM 748 C C . PHE A 1 86 ? -8.142 4.750 13.074 1.00 94.50 86 PHE A C 1
ATOM 750 O O . PHE A 1 86 ? -8.729 5.819 12.933 1.00 94.50 86 PHE A O 1
ATOM 757 N N . TYR A 1 87 ? -8.225 3.766 12.179 1.00 95.56 87 TYR A N 1
ATOM 758 C CA . TYR A 1 87 ? -9.006 3.895 10.949 1.00 95.56 87 TYR A CA 1
ATOM 759 C C . TYR A 1 87 ? -10.497 4.034 11.243 1.00 95.56 87 TYR A C 1
ATOM 761 O O . TYR A 1 87 ? -11.151 4.901 10.671 1.00 95.56 87 TYR A O 1
ATOM 769 N N . GLU A 1 88 ? -11.009 3.249 12.187 1.00 95.62 88 GLU A N 1
ATOM 770 C CA . GLU A 1 88 ? -12.411 3.319 12.595 1.00 95.62 88 GLU A CA 1
ATOM 771 C C . GLU A 1 88 ? -12.751 4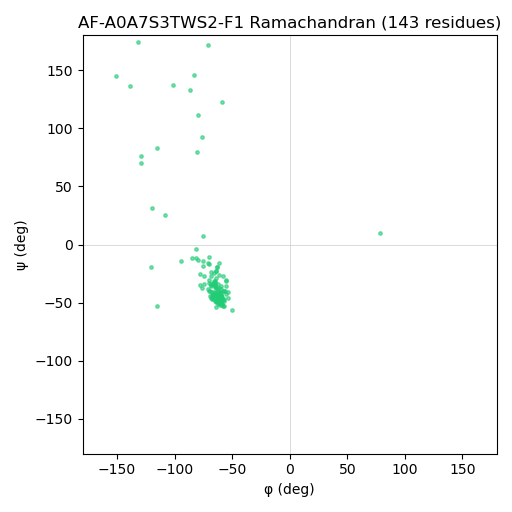.666 13.245 1.00 95.62 88 GLU A C 1
ATOM 773 O O . GLU A 1 88 ? -13.831 5.200 13.002 1.00 95.62 88 GLU A O 1
ATOM 778 N N . SER A 1 89 ? -11.818 5.266 13.998 1.00 94.56 89 SER A N 1
ATOM 779 C CA . SER A 1 89 ? -12.022 6.593 14.599 1.00 94.56 89 SER A CA 1
ATOM 780 C C . SER A 1 89 ? -12.190 7.720 13.576 1.00 94.56 89 SER A C 1
ATOM 782 O O . SER A 1 89 ? -12.784 8.742 13.901 1.00 94.56 89 SER A O 1
ATOM 784 N N . ILE A 1 90 ? -11.698 7.529 12.348 1.00 94.94 90 ILE A N 1
ATOM 785 C CA . ILE A 1 90 ? -11.847 8.478 11.238 1.00 94.94 90 ILE A CA 1
ATOM 786 C C . ILE A 1 90 ? -12.826 7.975 10.169 1.00 94.94 90 ILE A C 1
ATOM 788 O O . ILE A 1 90 ? -12.668 8.328 9.006 1.00 94.94 90 ILE A O 1
ATOM 792 N N . GLY A 1 91 ? -13.777 7.107 10.534 1.00 95.06 91 GLY A N 1
ATOM 793 C CA . GLY A 1 91 ? -14.865 6.677 9.645 1.00 95.06 91 GLY A CA 1
ATOM 794 C C . GLY A 1 91 ? -14.489 5.619 8.597 1.00 95.06 91 GLY A C 1
ATOM 795 O O . GLY A 1 91 ? -15.285 5.313 7.702 1.00 95.06 91 GLY A O 1
ATOM 796 N N . LEU A 1 92 ? -13.296 5.019 8.685 1.00 96.62 92 LEU A N 1
ATOM 797 C CA . LEU A 1 92 ? -12.796 4.057 7.701 1.00 96.62 92 LEU A CA 1
ATOM 798 C C . LEU A 1 92 ? -12.924 2.599 8.158 1.00 96.62 92 LEU A C 1
ATOM 800 O O . LEU A 1 92 ? -12.538 2.215 9.255 1.00 96.62 92 LEU A O 1
ATOM 804 N N . ASP A 1 93 ? -13.352 1.749 7.225 1.00 97.50 93 ASP A N 1
ATOM 805 C CA . ASP A 1 93 ? -13.214 0.294 7.320 1.00 97.50 93 ASP A CA 1
ATOM 806 C C . ASP A 1 93 ? -11.779 -0.102 6.938 1.00 97.50 93 ASP A C 1
ATOM 808 O O . ASP A 1 93 ? -11.379 0.026 5.773 1.00 97.50 93 ASP A O 1
ATOM 812 N N . THR A 1 94 ? -11.001 -0.576 7.916 1.00 97.06 94 THR A N 1
ATOM 813 C CA . THR A 1 94 ? -9.572 -0.892 7.755 1.00 97.06 94 THR A CA 1
ATOM 814 C C . THR A 1 94 ? -9.312 -1.834 6.585 1.00 97.06 94 THR A C 1
ATOM 816 O O . THR A 1 94 ? -8.421 -1.579 5.771 1.00 97.06 94 THR A O 1
ATOM 819 N N . THR A 1 95 ? -10.091 -2.909 6.449 1.00 97.50 95 THR A N 1
ATOM 820 C CA . THR A 1 95 ? -9.890 -3.908 5.393 1.00 97.50 95 THR A CA 1
ATOM 821 C C . THR A 1 95 ? -10.182 -3.326 4.009 1.00 97.50 95 THR A C 1
ATOM 823 O O . THR A 1 95 ? -9.373 -3.488 3.090 1.00 97.50 95 THR A O 1
ATOM 826 N N . LYS A 1 96 ? -11.308 -2.622 3.838 1.00 97.94 96 LYS A N 1
ATOM 827 C CA . LYS A 1 96 ? -11.672 -1.985 2.561 1.00 97.94 96 LYS A CA 1
ATOM 828 C C . LYS A 1 96 ? -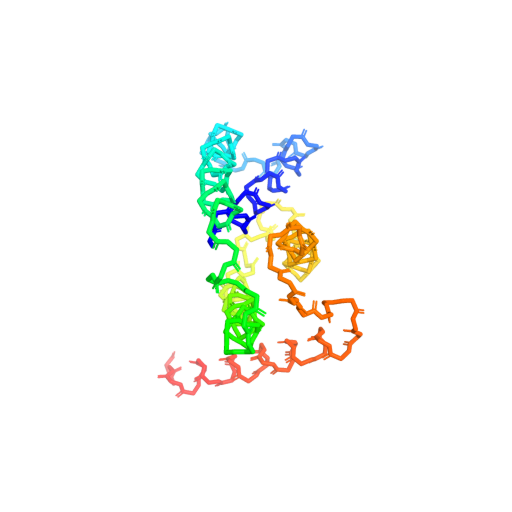10.666 -0.910 2.174 1.00 97.94 96 LYS A C 1
ATOM 830 O O . LYS A 1 96 ? -10.253 -0.864 1.014 1.00 97.94 96 LYS A O 1
ATOM 835 N N . PHE A 1 97 ? -10.243 -0.092 3.135 1.00 97.88 97 PHE A N 1
ATOM 836 C CA . PHE A 1 97 ? -9.221 0.929 2.938 1.00 97.88 97 PHE A CA 1
ATOM 837 C C . PHE A 1 97 ? -7.904 0.313 2.454 1.00 97.88 97 PHE A C 1
ATOM 839 O O . PHE A 1 97 ? -7.376 0.706 1.413 1.00 97.88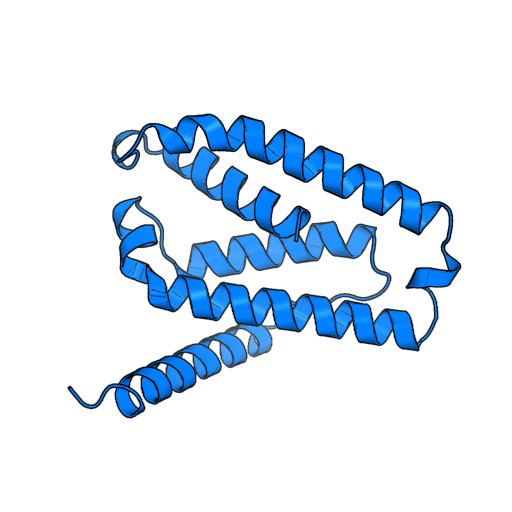 97 PHE A O 1
ATOM 846 N N . ASN A 1 98 ? -7.408 -0.707 3.157 1.00 98.00 98 ASN A N 1
ATOM 847 C CA . ASN A 1 98 ? -6.161 -1.378 2.805 1.00 98.00 98 ASN A CA 1
ATOM 848 C C . ASN A 1 98 ? -6.217 -1.997 1.406 1.00 98.00 98 ASN A C 1
ATOM 850 O O . ASN A 1 98 ? -5.309 -1.782 0.602 1.00 98.00 98 ASN A O 1
ATOM 854 N N . MET A 1 99 ? -7.289 -2.729 1.086 1.00 98.25 99 MET A N 1
ATOM 855 C CA . MET A 1 99 ? -7.442 -3.330 -0.241 1.00 98.25 99 MET A CA 1
ATOM 856 C C . MET A 1 99 ? -7.514 -2.262 -1.334 1.00 98.25 99 MET A C 1
ATOM 858 O O . MET A 1 99 ? -6.864 -2.411 -2.368 1.00 98.25 99 MET A O 1
ATOM 862 N N . HIS A 1 100 ? -8.225 -1.154 -1.098 1.00 98.06 100 HIS A N 1
ATOM 863 C CA . HIS A 1 100 ? -8.243 -0.023 -2.023 1.00 98.06 100 HIS A CA 1
ATOM 864 C C . HIS A 1 100 ? -6.827 0.509 -2.288 1.00 98.06 100 HIS A C 1
ATOM 866 O O . HIS A 1 100 ? -6.406 0.579 -3.445 1.00 98.06 100 HIS A O 1
ATOM 872 N N . VAL A 1 101 ? -6.068 0.819 -1.232 1.00 97.94 101 VAL A N 1
ATOM 873 C CA . VAL A 1 101 ? -4.696 1.337 -1.344 1.00 97.94 101 VAL A CA 1
ATOM 874 C C . VAL A 1 101 ? -3.783 0.343 -2.067 1.00 97.94 101 VAL A C 1
ATOM 876 O O . VAL A 1 101 ? -3.036 0.752 -2.959 1.00 97.94 101 VAL A O 1
ATOM 879 N N . ILE A 1 102 ? -3.868 -0.957 -1.759 1.00 97.94 102 ILE A N 1
ATOM 880 C CA . ILE A 1 102 ? -3.082 -2.003 -2.434 1.00 97.94 102 ILE A CA 1
ATOM 881 C C . ILE A 1 102 ? -3.401 -2.040 -3.929 1.00 97.94 102 ILE A C 1
ATOM 883 O O . ILE A 1 102 ? -2.484 -1.988 -4.750 1.00 97.94 102 ILE A O 1
ATOM 887 N N . HIS A 1 103 ? -4.680 -2.093 -4.303 1.00 98.00 103 HIS A N 1
ATOM 888 C CA . HIS A 1 103 ? -5.083 -2.173 -5.706 1.00 98.00 103 HIS A CA 1
ATOM 889 C C . HIS A 1 103 ? -4.637 -0.953 -6.509 1.00 98.00 103 HIS A C 1
ATOM 891 O O . HIS A 1 103 ? -4.101 -1.103 -7.612 1.00 98.00 103 HIS A O 1
ATOM 897 N N . GLN A 1 104 ? -4.835 0.249 -5.965 1.00 97.56 104 GLN A N 1
ATOM 898 C CA . GLN A 1 104 ? -4.438 1.478 -6.644 1.00 97.56 104 GLN A CA 1
ATOM 899 C C . GLN A 1 104 ? -2.915 1.582 -6.764 1.00 97.56 104 GLN A C 1
ATOM 901 O O . GLN A 1 104 ? -2.400 1.861 -7.850 1.00 97.56 104 GLN A O 1
ATOM 906 N N . THR A 1 105 ? -2.189 1.243 -5.695 1.00 96.50 105 THR A N 1
ATOM 907 C CA . THR A 1 105 ? -0.723 1.192 -5.709 1.00 96.50 105 THR A CA 1
ATOM 908 C C . THR A 1 105 ? -0.229 0.218 -6.769 1.00 96.50 105 THR A C 1
ATOM 910 O O . THR A 1 105 ? 0.575 0.600 -7.615 1.00 96.50 105 THR A O 1
ATOM 913 N N . ASN A 1 106 ? -0.742 -1.013 -6.782 1.00 96.62 106 ASN A N 1
ATOM 914 C CA . ASN A 1 106 ? -0.344 -2.046 -7.734 1.00 96.62 106 ASN A CA 1
ATOM 915 C C . ASN A 1 106 ? -0.622 -1.629 -9.183 1.00 96.62 106 ASN A C 1
ATOM 917 O O . ASN A 1 106 ? 0.230 -1.819 -10.050 1.00 96.62 106 ASN A O 1
ATOM 921 N N . LYS A 1 107 ? -1.769 -0.985 -9.437 1.00 95.62 107 LYS A N 1
ATOM 922 C CA . LYS A 1 107 ? -2.112 -0.427 -10.752 1.00 95.62 107 LYS A CA 1
ATOM 923 C C . LYS A 1 107 ? -1.112 0.641 -11.202 1.00 95.62 107 LYS A C 1
ATOM 925 O O . LYS A 1 107 ? -0.686 0.615 -12.352 1.00 95.62 107 LYS A O 1
ATOM 930 N N . THR A 1 108 ? -0.722 1.562 -10.319 1.00 93.94 108 THR A N 1
ATOM 931 C CA . THR A 1 108 ? 0.283 2.588 -10.655 1.00 93.94 108 THR A CA 1
ATOM 932 C C . THR A 1 108 ? 1.683 2.003 -10.819 1.00 93.94 108 THR A C 1
ATOM 934 O O . THR A 1 108 ? 2.394 2.358 -11.754 1.00 93.94 108 THR A O 1
ATOM 937 N N . THR A 1 109 ? 2.068 1.048 -9.973 1.00 93.44 109 THR A N 1
ATOM 938 C CA . THR A 1 109 ? 3.374 0.384 -10.039 1.00 93.44 109 THR A CA 1
ATOM 939 C C . THR A 1 109 ? 3.538 -0.436 -11.320 1.00 93.44 109 THR A C 1
ATOM 941 O O . THR A 1 109 ? 4.637 -0.485 -11.869 1.00 93.44 109 THR A O 1
ATOM 944 N N . ALA A 1 110 ? 2.455 -1.009 -11.858 1.00 92.88 110 ALA A N 1
ATOM 945 C CA . ALA A 1 110 ? 2.462 -1.755 -13.121 1.00 92.88 110 ALA A CA 1
ATOM 946 C C . ALA A 1 110 ? 2.876 -0.916 -14.346 1.00 92.88 110 ALA A C 1
ATOM 948 O O . ALA A 1 110 ? 3.197 -1.470 -15.391 1.00 92.88 110 ALA A O 1
ATOM 949 N N . GLN A 1 111 ? 2.877 0.417 -14.236 1.00 90.19 111 GLN A N 1
ATOM 950 C CA . GLN A 1 111 ? 3.368 1.314 -15.289 1.00 90.19 111 GLN A CA 1
ATOM 951 C C . GLN A 1 111 ? 4.901 1.437 -15.303 1.00 90.19 111 GLN A C 1
ATOM 953 O O . GLN A 1 111 ? 5.464 1.987 -16.250 1.00 90.19 111 GLN A O 1
ATOM 958 N N . ILE A 1 112 ? 5.563 0.976 -14.238 1.00 88.56 112 ILE A N 1
ATOM 959 C CA . ILE A 1 112 ? 7.004 1.108 -14.007 1.00 88.56 112 ILE A CA 1
ATOM 960 C C . ILE A 1 112 ? 7.652 -0.275 -14.004 1.00 88.56 112 ILE A C 1
ATOM 962 O O . ILE A 1 112 ? 8.618 -0.507 -14.724 1.00 88.56 112 ILE A O 1
ATOM 966 N N . PHE A 1 113 ? 7.125 -1.196 -13.195 1.00 90.00 113 PHE A N 1
ATOM 967 C CA . PHE A 1 113 ? 7.670 -2.540 -13.084 1.00 90.00 113 PHE A CA 1
ATOM 968 C C . PHE A 1 113 ? 7.075 -3.465 -14.144 1.00 90.00 113 PHE A C 1
ATOM 970 O O . PHE A 1 113 ? 5.853 -3.526 -14.286 1.00 90.00 113 PHE A O 1
ATOM 977 N N . PRO A 1 114 ? 7.911 -4.251 -14.846 1.00 86.12 114 PRO A N 1
ATOM 978 C CA . PRO A 1 114 ? 7.436 -5.132 -15.906 1.00 86.12 114 PRO A CA 1
ATOM 979 C C . PRO A 1 114 ? 6.637 -6.326 -15.386 1.00 86.12 114 PRO A C 1
ATOM 981 O O . PRO A 1 114 ? 5.949 -6.978 -16.169 1.00 86.12 114 PRO A O 1
ATOM 984 N N . GLN A 1 115 ? 6.720 -6.634 -14.088 1.00 90.44 115 GLN A N 1
ATOM 985 C CA . GLN A 1 115 ? 5.827 -7.579 -13.430 1.00 90.44 115 GLN A CA 1
ATOM 986 C C . GLN A 1 115 ? 5.408 -7.082 -12.049 1.00 90.44 115 GLN A C 1
ATOM 988 O O . GLN A 1 115 ? 6.231 -6.636 -11.252 1.00 90.44 115 GLN A O 1
ATOM 993 N N . VAL A 1 116 ? 4.116 -7.233 -11.764 1.00 93.12 116 VAL A N 1
ATOM 994 C CA . VAL A 1 116 ? 3.495 -6.963 -10.465 1.00 93.12 116 VAL A CA 1
ATOM 995 C C . VAL A 1 116 ? 2.610 -8.142 -10.058 1.00 93.12 116 VAL A C 1
ATOM 997 O O . VAL A 1 116 ? 2.436 -9.099 -10.816 1.00 93.12 116 VAL A O 1
ATOM 1000 N N . ILE A 1 117 ? 2.066 -8.095 -8.848 1.00 94.31 117 ILE A N 1
ATOM 1001 C CA . ILE A 1 117 ? 1.203 -9.151 -8.316 1.00 94.31 117 ILE A CA 1
ATOM 1002 C C . ILE A 1 117 ? -0.221 -8.952 -8.818 1.00 94.31 117 ILE A C 1
ATOM 1004 O O . ILE A 1 117 ? -0.693 -7.824 -8.952 1.00 94.31 117 ILE A O 1
ATOM 1008 N N . ASP A 1 118 ? -0.931 -10.049 -9.060 1.00 95.69 118 ASP A N 1
ATOM 1009 C CA . ASP A 1 118 ? -2.372 -9.992 -9.266 1.00 95.69 118 ASP A CA 1
ATOM 1010 C C . ASP A 1 118 ? -3.081 -9.801 -7.919 1.00 95.69 118 ASP A C 1
ATOM 1012 O O . ASP A 1 118 ? -3.361 -10.754 -7.191 1.00 95.69 118 ASP A O 1
ATOM 1016 N N . THR A 1 119 ? -3.326 -8.539 -7.574 1.00 97.06 119 THR A N 1
ATOM 1017 C CA . THR A 1 119 ? -3.986 -8.167 -6.316 1.00 97.06 119 THR A CA 1
ATOM 1018 C C . THR A 1 119 ? -5.490 -8.427 -6.340 1.00 97.06 119 THR A C 1
ATOM 1020 O O . THR A 1 119 ? -6.082 -8.518 -5.271 1.00 97.06 119 THR A O 1
ATOM 1023 N N . TYR A 1 120 ? -6.108 -8.575 -7.519 1.00 96.81 120 TYR A N 1
ATOM 1024 C CA . TYR A 1 120 ? -7.549 -8.822 -7.670 1.00 96.81 120 TYR A CA 1
ATOM 1025 C C . TYR A 1 120 ? -7.919 -10.301 -7.546 1.00 96.81 120 TYR A C 1
ATOM 1027 O O . TYR A 1 120 ? -9.097 -10.627 -7.399 1.00 96.81 120 TYR A O 1
ATOM 1035 N N . ASN A 1 121 ? -6.933 -11.201 -7.564 1.00 97.38 121 ASN A N 1
ATOM 1036 C CA . ASN A 1 121 ? -7.154 -12.606 -7.269 1.00 97.38 121 ASN A CA 1
ATOM 1037 C C . ASN A 1 121 ? -7.744 -12.766 -5.852 1.00 97.38 121 ASN A C 1
ATOM 1039 O O . ASN A 1 121 ? -7.088 -12.377 -4.884 1.00 97.38 121 ASN A O 1
ATOM 1043 N N . PRO A 1 122 ? -8.919 -13.400 -5.677 1.00 96.62 122 PRO A N 1
ATOM 1044 C CA . PRO A 1 122 ? -9.519 -13.590 -4.355 1.00 96.62 122 PRO A CA 1
ATOM 1045 C C . PRO A 1 122 ? -8.595 -14.297 -3.353 1.00 96.62 122 PRO A C 1
ATOM 1047 O O . PRO A 1 122 ? -8.611 -13.974 -2.165 1.00 96.62 122 PRO A O 1
ATOM 1050 N N . LYS A 1 123 ? -7.723 -15.199 -3.832 1.00 97.81 123 LYS A N 1
ATOM 1051 C CA . LYS A 1 123 ? -6.735 -15.892 -2.992 1.00 97.81 123 LYS A CA 1
ATOM 1052 C C . LYS A 1 123 ? -5.707 -14.943 -2.386 1.00 97.81 123 LYS A C 1
ATOM 1054 O O . LYS A 1 123 ? -5.175 -15.232 -1.322 1.00 97.81 123 LYS A O 1
ATOM 1059 N N . PHE A 1 124 ? -5.407 -13.823 -3.048 1.00 97.69 124 PHE A N 1
ATOM 1060 C CA . PHE A 1 124 ? -4.492 -12.822 -2.508 1.00 97.69 124 PHE A CA 1
ATOM 1061 C C . PHE A 1 124 ? -5.053 -12.241 -1.207 1.00 97.69 124 PHE A C 1
ATOM 1063 O O . PHE A 1 124 ? -4.383 -12.305 -0.178 1.00 97.69 124 PHE A O 1
ATOM 1070 N N . LYS A 1 125 ? -6.312 -11.780 -1.225 1.00 97.44 125 LYS A N 1
ATOM 1071 C CA . LYS A 1 125 ? -6.990 -11.299 -0.014 1.00 97.44 125 LYS A CA 1
ATOM 1072 C C . LYS A 1 125 ? -7.137 -12.409 1.028 1.00 97.44 125 LYS A C 1
ATOM 1074 O O . LYS A 1 125 ? -6.822 -12.184 2.188 1.00 97.44 125 LYS A O 1
ATOM 1079 N N . GLU A 1 126 ? -7.552 -13.608 0.617 1.00 98.25 126 GLU A N 1
ATOM 1080 C CA . GLU A 1 126 ? -7.693 -14.751 1.529 1.00 98.25 126 GLU A CA 1
ATOM 1081 C C . GLU A 1 126 ? -6.386 -15.045 2.287 1.00 98.25 126 GLU A C 1
ATOM 1083 O O . GLU A 1 126 ? -6.396 -15.290 3.492 1.00 98.25 126 GLU A O 1
ATOM 1088 N N . HIS A 1 127 ? -5.241 -14.998 1.601 1.00 98.19 127 HIS A N 1
ATOM 1089 C CA . HIS A 1 127 ? -3.941 -15.186 2.237 1.00 98.19 127 HIS A CA 1
ATOM 1090 C C . HIS A 1 127 ? -3.563 -14.028 3.163 1.00 98.19 127 HIS A C 1
ATOM 1092 O O . HIS A 1 127 ? -3.039 -14.285 4.244 1.00 98.19 127 HIS A O 1
ATOM 1098 N N . LEU A 1 128 ? -3.846 -12.779 2.784 1.00 98.25 128 LEU A N 1
ATOM 1099 C CA . LEU A 1 128 ? -3.628 -11.628 3.664 1.00 98.25 128 LEU A CA 1
ATOM 1100 C C . LEU A 1 128 ? -4.455 -11.734 4.953 1.00 98.25 128 LEU A C 1
ATOM 1102 O O . LEU A 1 128 ? -3.912 -11.551 6.039 1.00 98.25 128 LEU A O 1
ATOM 1106 N N . ASP A 1 129 ? -5.731 -12.108 4.850 1.00 98.00 129 ASP A N 1
ATOM 1107 C CA . ASP A 1 129 ? -6.607 -12.305 6.010 1.00 98.00 129 ASP A CA 1
ATOM 1108 C C . ASP A 1 129 ? -6.084 -13.424 6.926 1.00 98.00 129 ASP A C 1
ATOM 1110 O O . ASP A 1 129 ? -6.042 -13.266 8.147 1.00 98.00 129 ASP A O 1
ATOM 1114 N N . LYS A 1 130 ? -5.608 -14.540 6.353 1.00 98.38 130 LYS A N 1
ATOM 1115 C CA . LYS A 1 130 ? -4.955 -15.612 7.128 1.00 98.38 130 LYS A CA 1
ATOM 1116 C C . LYS A 1 130 ? -3.715 -15.107 7.864 1.00 98.38 130 LYS A C 1
ATOM 1118 O O . LYS A 1 130 ? -3.514 -15.464 9.023 1.00 98.38 130 LYS A O 1
ATOM 1123 N N . LEU A 1 131 ? -2.895 -14.279 7.215 1.00 98.00 131 LEU A N 1
ATOM 1124 C CA . LEU A 1 131 ? -1.718 -13.687 7.849 1.00 98.00 131 LEU A CA 1
ATOM 1125 C C . LEU A 1 131 ? -2.104 -12.748 8.996 1.00 98.00 131 LEU A C 1
ATOM 1127 O O . LEU A 1 131 ? -1.409 -12.756 10.006 1.00 98.00 131 LEU A O 1
ATOM 1131 N N . VAL A 1 132 ? -3.214 -12.006 8.897 1.00 97.62 132 VAL A N 1
ATOM 1132 C CA . VAL A 1 132 ? -3.730 -11.198 10.018 1.00 97.62 132 VAL A CA 1
ATOM 1133 C C . VAL A 1 132 ? -4.058 -12.091 11.211 1.00 97.62 132 VAL A C 1
ATOM 1135 O O . VAL A 1 132 ? -3.574 -11.825 12.307 1.00 97.62 132 VAL A O 1
ATOM 1138 N N . VAL A 1 133 ? -4.799 -13.186 11.004 1.00 97.25 133 VAL A N 1
ATOM 1139 C CA . VAL A 1 133 ? -5.148 -14.133 12.082 1.00 97.25 133 VAL A CA 1
ATOM 1140 C C . VAL A 1 133 ? -3.894 -14.688 12.762 1.00 97.25 133 VAL A C 1
ATOM 1142 O O . VAL A 1 133 ? -3.809 -14.699 13.991 1.00 97.25 133 VAL A O 1
ATOM 1145 N N . ILE A 1 134 ? -2.908 -15.118 11.969 1.00 96.69 134 ILE A N 1
ATOM 1146 C CA . ILE A 1 134 ? -1.638 -15.649 12.479 1.00 96.69 134 ILE A CA 1
ATOM 1147 C C . ILE A 1 134 ? -0.872 -14.568 13.248 1.00 96.69 134 ILE A C 1
ATOM 1149 O O . ILE A 1 134 ? -0.421 -14.820 14.362 1.00 96.69 134 ILE A O 1
ATOM 1153 N N . ASN A 1 135 ? -0.755 -13.362 12.691 1.00 95.06 135 ASN A N 1
ATOM 1154 C CA . ASN A 1 135 ? -0.031 -12.256 13.310 1.00 95.06 135 ASN A CA 1
ATOM 1155 C C . ASN A 1 135 ? -0.670 -11.837 14.642 1.00 95.06 135 ASN A C 1
ATOM 1157 O O . ASN A 1 135 ? 0.031 -11.65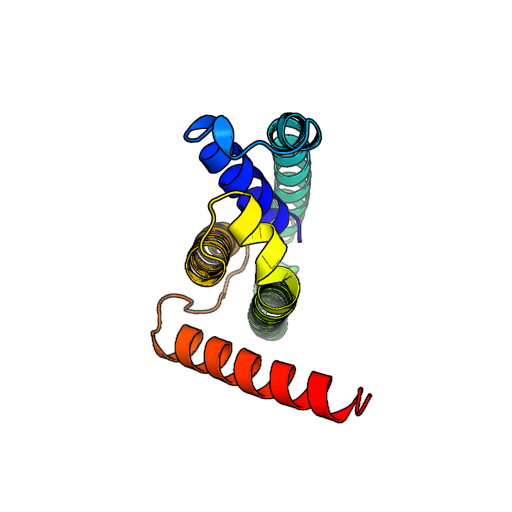7 15.630 1.00 95.06 135 ASN A O 1
ATOM 1161 N N . THR A 1 136 ? -2.002 -11.766 14.710 1.00 93.62 136 THR A N 1
ATOM 1162 C CA . THR A 1 136 ? -2.725 -11.494 15.960 1.00 93.62 136 THR A CA 1
ATOM 1163 C C . THR A 1 136 ? -2.506 -12.594 17.000 1.00 93.62 136 THR A C 1
ATOM 1165 O O . THR A 1 136 ? -2.354 -12.291 18.183 1.00 93.62 136 THR A O 1
ATOM 1168 N N . ALA A 1 137 ? -2.488 -13.866 16.590 1.00 94.31 137 ALA A N 1
ATOM 1169 C CA . ALA A 1 137 ? -2.201 -14.974 17.498 1.00 94.31 137 ALA A CA 1
ATOM 1170 C C . ALA A 1 137 ? -0.760 -14.915 18.034 1.00 94.31 137 ALA A C 1
ATOM 1172 O O . ALA A 1 137 ? -0.552 -15.112 19.229 1.00 94.31 137 ALA A O 1
ATOM 1173 N N . LEU A 1 138 ? 0.211 -14.584 17.175 1.00 93.44 138 LEU A N 1
ATOM 1174 C CA . LEU A 1 138 ? 1.610 -14.396 17.562 1.00 93.44 138 LEU A CA 1
ATOM 1175 C C . LEU A 1 138 ? 1.772 -13.249 18.563 1.00 93.44 138 LEU A C 1
ATOM 1177 O O . LEU A 1 138 ? 2.342 -13.466 19.626 1.00 93.44 138 LEU A O 1
ATOM 1181 N N . SER A 1 139 ? 1.194 -12.072 18.299 1.00 90.50 139 SER A N 1
ATOM 1182 C CA . SER A 1 139 ? 1.287 -10.933 19.226 1.00 90.50 139 SER A CA 1
ATOM 1183 C C . SER A 1 139 ? 0.696 -11.238 20.609 1.00 90.50 139 SER A C 1
ATOM 1185 O O . SER A 1 139 ? 1.236 -10.795 21.619 1.00 90.50 139 SER A O 1
ATOM 1187 N N . LYS A 1 140 ? -0.384 -12.030 20.680 1.00 90.75 140 LYS A N 1
ATOM 1188 C CA . LYS A 1 140 ? -0.960 -12.494 21.956 1.00 90.75 140 LYS A CA 1
ATOM 1189 C C . LYS A 1 140 ? -0.073 -13.510 22.678 1.00 90.75 140 LYS A C 1
ATOM 1191 O O . LYS A 1 140 ? -0.068 -13.545 23.901 1.00 90.75 140 LYS A O 1
ATOM 1196 N N . ALA A 1 141 ? 0.648 -14.352 21.940 1.00 90.69 141 ALA A N 1
ATOM 1197 C CA . ALA A 1 141 ? 1.571 -15.320 22.524 1.00 90.69 141 ALA A CA 1
ATOM 119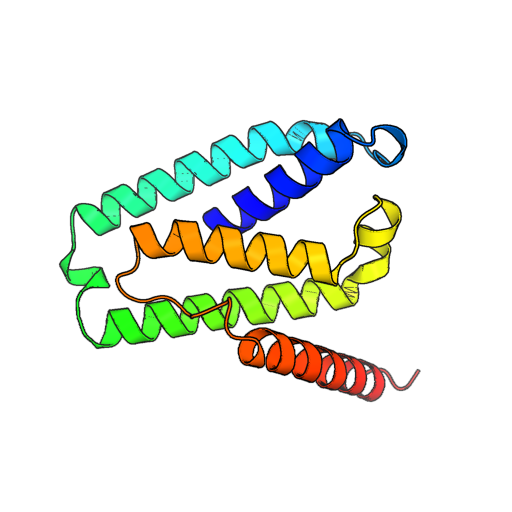8 C C . ALA A 1 141 ? 2.862 -14.657 23.039 1.00 90.69 141 ALA A C 1
ATOM 1200 O O . ALA A 1 141 ? 3.414 -15.097 24.044 1.00 90.69 141 ALA A O 1
ATOM 1201 N N . GLU A 1 142 ? 3.331 -13.600 22.369 1.00 85.50 142 GLU A N 1
ATOM 1202 C CA . GLU A 1 142 ? 4.517 -12.827 22.764 1.00 85.50 142 GLU A CA 1
ATOM 1203 C C . GLU A 1 142 ? 4.267 -11.908 23.971 1.00 85.50 142 GLU A C 1
ATOM 1205 O O . GLU A 1 142 ? 5.195 -11.645 24.735 1.00 85.50 142 GLU A O 1
ATOM 1210 N N . SER A 1 143 ? 3.022 -11.468 24.186 1.00 66.81 143 SER A N 1
ATOM 1211 C CA . SER A 1 143 ? 2.607 -10.702 25.368 1.00 66.81 143 SER A CA 1
ATOM 1212 C C . SER A 1 143 ? 1.599 -11.500 26.210 1.00 66.81 143 SER A C 1
ATOM 1214 O O . SER A 1 143 ? 0.395 -11.291 26.071 1.00 66.81 143 SER A O 1
ATOM 1216 N N . PRO A 1 144 ? 2.051 -12.418 27.090 1.00 55.22 144 PRO A N 1
ATOM 1217 C CA . PRO A 1 144 ? 1.164 -13.231 27.929 1.00 55.22 144 PRO A CA 1
ATOM 1218 C C . PRO A 1 144 ? 0.536 -12.471 29.117 1.00 55.22 144 PRO A C 1
ATOM 1220 O O . PRO A 1 144 ? -0.091 -13.102 29.968 1.00 55.22 144 PRO A O 1
ATOM 1223 N N . LEU A 1 145 ? 0.727 -11.148 29.194 1.00 45.97 145 LEU A N 1
ATOM 1224 C CA . LEU A 1 145 ? 0.212 -10.250 30.233 1.00 45.97 145 LEU A CA 1
ATOM 1225 C C . LEU A 1 145 ? -0.869 -9.327 29.670 1.00 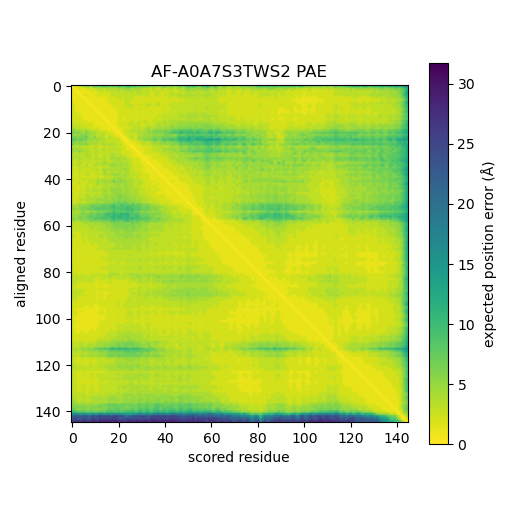45.97 145 LEU A C 1
ATOM 1227 O O . LEU A 1 145 ? -0.617 -8.739 28.592 1.00 45.97 145 LEU A O 1
#

Foldseek 3Di:
DLLLLLLLLVVLLVLCVVVVVLCPDPVSVCSVVSSVVSVVVVVVVLVVCVVPVVCAPDPVNLVVQAVVLLVVLLVQLQVQLVVQVSQVSSVHDSLVSSLSSSVSSQVVCVVRHVDYDPSVPPVNSVVSVVVNVVSVVVVCVVDVD

Organism: NCBI:txid141414

Radius of gyration: 16.99 Å; Cα contacts (8 Å, |Δi|>4): 115; chains: 1; bounding box: 35×35×49 Å

Sequence (145 aa):
SEKIGYWRYISIYRHLQANPDDQLYPIFQYFENWCQDENRHGDFFTACLKARPEFINDWEAKLWARFFCLSVYVTMYLNDHSRTEFYESIGLDTTKFNMHVIHQTNKTTAQIFPQVIDTYNPKFKEHLDKLVVINTALSKAESPL

InterPro domains:
  IPR003251 Rubrerythrin, diiron-binding domain [PF02915] (2-47)
  IPR008434 Magnesium-protoporphyrin IX monomethyl ester [oxidative] cyclase [PTHR31053] (1-141)
  IPR008434 Magnesium-protoporphyrin IX monomethyl ester [oxidative] cyclase [TIGR02029] (1-141)
  IPR009078 Ferritin-like superfamily [SSF47240] (2-87)

Mean predicted aligned error: 3.94 Å